Protein AF-A0A316BQP1-F1 (afdb_monomer)

Foldseek 3Di:
DDDPDDDDDDDDDPVVVVVLVVVCVVVVHDSVVSVVVVVVVVCVVVPPPPPDPDPPPPDDDDDDDDDDDDDDD

Mean predicted aligned error: 13.84 Å

InterPro domains:
  IPR005569 Arc-like DNA binding domain [PF03869] (2-41)
  IPR010985 Ribbon-helix-helix [SSF47598] (3-51)
  IPR013321 Arc-type ribbon-helix-helix [G3DSA:1.10.1220.10] (1-47)

pLDDT: mean 74.02, std 18.74, range [41.41, 94.5]

Radius of gyration: 19.79 Å; Cα contacts (8 Å, |Δi|>4): 14; chains: 1; bounding box: 34×50×46 Å

Sequence (73 aa):
MSRTDPQISLRVPPDVKKWLSQQASRNMRSLNAEVVMAIKEKMATTGLEFGDADPAEAGDHNTHKESCSAAST

Structure (mmCIF, N/CA/C/O backbone):
data_AF-A0A316BQP1-F1
#
_entry.id   AF-A0A316BQP1-F1
#
loop_
_atom_site.group_PDB
_atom_site.id
_atom_site.type_symbol
_atom_site.label_atom_id
_atom_site.label_alt_id
_atom_site.label_comp_id
_atom_site.label_asym_id
_atom_site.label_entity_id
_atom_site.label_seq_id
_atom_site.pdbx_PDB_ins_code
_atom_site.Cartn_x
_atom_site.Cartn_y
_atom_site.Cartn_z
_atom_site.occupancy
_atom_site.B_iso_or_equiv
_atom_site.auth_seq_id
_atom_site.auth_comp_id
_atom_site.auth_asym_id
_atom_site.auth_atom_id
_atom_site.pdbx_PDB_model_num
ATOM 1 N N . MET A 1 1 ? 6.356 -5.189 -22.828 1.00 46.81 1 MET A N 1
ATOM 2 C CA . MET A 1 1 ? 7.359 -4.377 -22.108 1.00 46.81 1 MET A CA 1
ATOM 3 C C . MET A 1 1 ? 7.528 -4.987 -20.731 1.00 46.81 1 MET A C 1
ATOM 5 O O . MET A 1 1 ? 6.634 -4.853 -19.904 1.00 46.81 1 MET A O 1
ATOM 9 N N 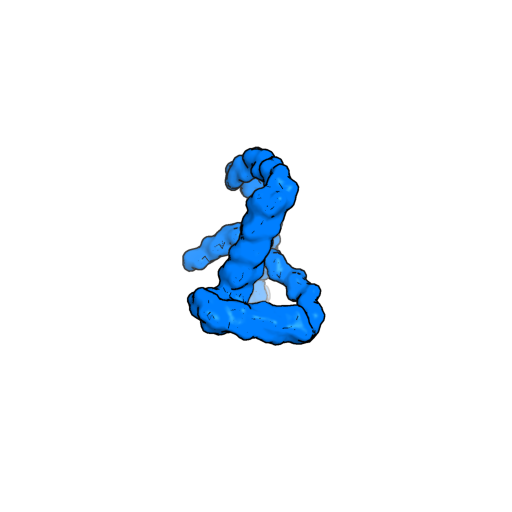. SER A 1 2 ? 8.592 -5.759 -20.540 1.00 51.00 2 SER A N 1
ATOM 10 C CA . SER A 1 2 ? 8.830 -6.522 -19.314 1.00 51.00 2 SER A CA 1
ATOM 11 C C . SER A 1 2 ? 9.513 -5.612 -18.297 1.00 51.00 2 SER A C 1
ATOM 13 O O . SER A 1 2 ? 10.567 -5.056 -18.592 1.00 51.00 2 SER A O 1
ATOM 15 N N . ARG A 1 3 ? 8.901 -5.406 -17.127 1.00 65.44 3 ARG A N 1
ATOM 16 C CA . ARG A 1 3 ? 9.610 -4.800 -15.994 1.00 65.44 3 ARG A CA 1
ATOM 17 C C . ARG A 1 3 ? 10.678 -5.788 -15.523 1.00 65.44 3 ARG A C 1
ATOM 19 O O . ARG A 1 3 ? 10.341 -6.931 -15.238 1.00 65.44 3 ARG A O 1
ATOM 26 N N . THR A 1 4 ? 11.925 -5.332 -15.454 1.00 75.62 4 THR A N 1
ATOM 27 C CA . THR A 1 4 ? 13.080 -6.075 -14.910 1.00 75.62 4 THR A CA 1
ATOM 28 C C . THR A 1 4 ? 13.125 -6.039 -13.375 1.00 75.62 4 THR A C 1
ATOM 30 O O . THR A 1 4 ? 13.949 -6.707 -12.762 1.00 75.62 4 THR A O 1
ATOM 33 N N . ASP A 1 5 ? 12.230 -5.285 -12.728 1.00 79.06 5 ASP A N 1
ATOM 34 C CA . ASP A 1 5 ? 12.205 -5.171 -11.2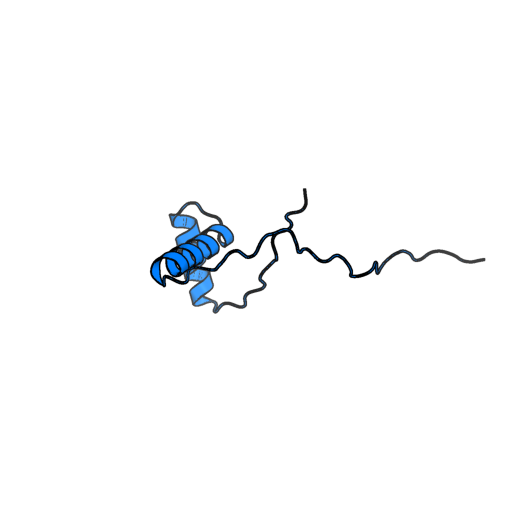71 1.00 79.06 5 ASP A CA 1
ATOM 35 C C . ASP A 1 5 ? 11.930 -6.532 -10.588 1.00 79.06 5 ASP A C 1
ATOM 37 O O . ASP A 1 5 ? 10.955 -7.209 -10.942 1.00 79.06 5 ASP A O 1
ATOM 41 N N . PRO A 1 6 ? 12.727 -6.931 -9.576 1.00 81.56 6 PRO A N 1
ATOM 42 C CA . PRO A 1 6 ? 12.505 -8.173 -8.845 1.00 81.56 6 PRO A CA 1
ATOM 43 C C . PRO A 1 6 ? 11.164 -8.142 -8.096 1.00 81.56 6 PRO A C 1
ATOM 45 O O . PRO A 1 6 ? 10.848 -7.197 -7.368 1.00 81.56 6 PRO A O 1
ATOM 48 N N . GLN A 1 7 ? 10.359 -9.197 -8.254 1.00 83.69 7 GLN A N 1
ATOM 49 C CA . GLN A 1 7 ? 9.065 -9.316 -7.582 1.00 83.69 7 GLN A CA 1
ATOM 50 C C . GLN A 1 7 ? 9.228 -9.850 -6.154 1.00 83.69 7 GLN A C 1
ATOM 52 O O . GLN A 1 7 ? 9.788 -10.921 -5.932 1.00 83.69 7 GLN A O 1
ATOM 57 N N . ILE A 1 8 ? 8.633 -9.154 -5.184 1.00 81.62 8 ILE A N 1
ATOM 58 C CA . ILE A 1 8 ? 8.591 -9.590 -3.784 1.00 81.62 8 ILE A CA 1
ATOM 59 C C . ILE A 1 8 ? 7.230 -10.237 -3.500 1.00 81.62 8 ILE A C 1
ATOM 61 O O . ILE A 1 8 ? 6.189 -9.582 -3.573 1.00 81.62 8 ILE A O 1
ATOM 65 N N . SER A 1 9 ? 7.221 -11.526 -3.147 1.00 80.50 9 SER A N 1
ATOM 66 C CA . SER A 1 9 ? 6.010 -12.226 -2.691 1.00 80.50 9 SER A CA 1
ATOM 67 C C . SER A 1 9 ? 5.916 -12.175 -1.167 1.00 80.50 9 SER A C 1
ATOM 69 O O . SER A 1 9 ? 6.435 -13.041 -0.467 1.00 80.50 9 SER A O 1
ATOM 71 N N . LEU A 1 10 ? 5.263 -11.137 -0.637 1.00 84.06 10 LEU A N 1
ATOM 72 C CA . LEU A 1 10 ? 5.109 -10.947 0.806 1.00 84.06 10 LEU A CA 1
ATOM 73 C C . LEU A 1 10 ? 3.805 -11.574 1.315 1.00 84.06 10 LEU A C 1
ATOM 75 O O . LEU A 1 10 ? 2.717 -11.311 0.796 1.00 84.06 10 LEU A O 1
ATOM 79 N N . ARG A 1 11 ? 3.899 -12.382 2.374 1.00 89.44 11 ARG A N 1
ATOM 80 C CA . ARG A 1 11 ? 2.735 -12.809 3.159 1.00 89.44 11 ARG A CA 1
ATOM 81 C C . ARG A 1 11 ? 2.502 -11.779 4.255 1.00 89.44 11 ARG A C 1
ATOM 83 O O . ARG A 1 11 ? 3.345 -11.604 5.126 1.00 89.44 11 ARG A O 1
ATOM 90 N N . VAL A 1 12 ? 1.363 -11.098 4.192 1.00 86.69 12 VAL A N 1
ATOM 91 C CA . VAL A 1 12 ? 0.968 -10.098 5.188 1.00 86.69 12 VAL A CA 1
ATOM 92 C C . VAL A 1 12 ? -0.256 -10.568 5.971 1.00 86.69 12 VAL A C 1
ATOM 94 O O . VAL A 1 12 ? -1.147 -11.188 5.380 1.00 86.69 12 VAL A O 1
ATOM 97 N N . PRO A 1 13 ? -0.331 -10.249 7.274 1.00 94.00 13 PRO A N 1
ATOM 98 C CA . PRO A 1 13 ? -1.547 -10.411 8.057 1.00 94.00 13 PRO A CA 1
ATOM 99 C C . PRO A 1 13 ? -2.758 -9.689 7.423 1.00 94.00 13 PRO A C 1
ATOM 101 O O . PRO A 1 13 ? -2.597 -8.671 6.731 1.00 94.00 13 PRO A O 1
ATOM 104 N N . PRO A 1 14 ? -3.984 -10.210 7.614 1.00 90.88 14 PRO A N 1
ATOM 105 C CA . PRO A 1 14 ? -5.182 -9.696 6.946 1.00 90.88 14 PRO A CA 1
ATOM 106 C C . PRO A 1 14 ? -5.561 -8.272 7.384 1.00 90.88 14 PRO A C 1
ATOM 108 O O . PRO A 1 14 ? -6.048 -7.479 6.576 1.00 90.88 14 PRO A O 1
ATOM 111 N N . ASP A 1 15 ? -5.307 -7.931 8.642 1.00 93.00 15 ASP A N 1
ATOM 112 C CA . ASP A 1 15 ? -5.467 -6.601 9.228 1.00 93.00 15 ASP A CA 1
ATOM 113 C C . ASP A 1 15 ? -4.545 -5.575 8.553 1.00 93.00 15 ASP A C 1
ATOM 115 O O . ASP A 1 15 ? -5.015 -4.532 8.085 1.00 93.00 15 ASP A O 1
ATOM 119 N N . VAL A 1 16 ? -3.265 -5.918 8.386 1.00 91.38 16 VAL A N 1
ATOM 120 C CA . VAL A 1 16 ? -2.268 -5.062 7.726 1.00 91.38 16 VAL A CA 1
ATOM 121 C C . VAL A 1 16 ? -2.658 -4.803 6.272 1.00 91.38 16 VAL A C 1
ATOM 123 O O . VAL A 1 16 ? -2.647 -3.659 5.815 1.00 91.38 16 VAL A O 1
ATOM 126 N N . LYS A 1 17 ? -3.089 -5.841 5.542 1.00 90.75 17 LYS A N 1
ATOM 127 C CA . LYS A 1 17 ? -3.554 -5.695 4.153 1.00 90.75 17 LYS A CA 1
ATOM 128 C C . LYS A 1 17 ? -4.755 -4.754 4.044 1.00 90.75 17 LYS A C 1
ATOM 130 O O . LYS A 1 17 ? -4.823 -3.940 3.118 1.00 90.75 17 LYS A O 1
ATOM 135 N N . LYS A 1 18 ? -5.707 -4.855 4.977 1.00 93.12 18 LYS A N 1
ATOM 136 C CA . LYS A 1 18 ? -6.906 -4.009 5.005 1.00 93.12 18 LYS A CA 1
ATOM 137 C C . LYS A 1 18 ? -6.558 -2.550 5.289 1.00 93.12 18 LYS A C 1
ATOM 139 O O . LYS A 1 18 ? -7.120 -1.663 4.648 1.00 93.12 18 LYS A O 1
ATOM 144 N N . TRP A 1 19 ? -5.647 -2.298 6.225 1.00 93.81 19 TRP A N 1
ATOM 145 C CA . TRP A 1 19 ? -5.165 -0.948 6.515 1.00 93.81 19 TRP A CA 1
ATOM 146 C C . TRP A 1 19 ? -4.442 -0.344 5.306 1.00 93.81 19 TRP A C 1
ATOM 148 O O . TRP A 1 19 ? -4.794 0.746 4.859 1.00 93.81 19 TRP A O 1
ATOM 158 N N . LEU A 1 20 ? -3.518 -1.095 4.705 1.00 92.19 20 LEU A N 1
ATOM 159 C CA . LEU A 1 20 ? -2.733 -0.649 3.557 1.00 92.19 20 LEU A CA 1
ATOM 160 C C . LEU A 1 20 ? -3.607 -0.342 2.331 1.00 92.19 20 LEU A C 1
ATOM 162 O O . LEU A 1 20 ? -3.379 0.642 1.636 1.00 92.19 20 LEU A O 1
ATOM 166 N N . SER A 1 21 ? -4.651 -1.143 2.095 1.00 91.12 21 SER A N 1
ATOM 167 C CA . SER A 1 21 ? -5.609 -0.894 1.008 1.00 91.12 21 SER A CA 1
ATOM 168 C C . SER A 1 21 ? -6.354 0.430 1.200 1.00 91.12 21 SER A C 1
ATOM 170 O O . SER A 1 21 ? -6.531 1.178 0.245 1.00 91.12 21 SER A O 1
ATOM 172 N N . GLN A 1 22 ? -6.743 0.758 2.437 1.00 94.25 22 GLN A N 1
ATOM 173 C CA . GLN A 1 22 ? -7.385 2.040 2.739 1.00 94.25 22 GLN A CA 1
ATOM 174 C C . GLN A 1 22 ? -6.429 3.222 2.561 1.00 94.25 22 GLN A C 1
ATOM 176 O O . GLN A 1 22 ? -6.855 4.268 2.078 1.00 94.25 22 GLN A O 1
ATOM 181 N N . GLN A 1 23 ? -5.156 3.072 2.941 1.00 93.88 23 GLN A N 1
ATOM 182 C CA . GLN A 1 23 ? -4.140 4.109 2.723 1.00 93.88 23 GLN A CA 1
ATOM 183 C C . GLN A 1 23 ? -3.897 4.344 1.232 1.00 93.88 23 GLN A C 1
ATOM 185 O O . GLN A 1 23 ? -3.952 5.479 0.772 1.00 93.88 23 GLN A O 1
ATOM 190 N N . ALA A 1 24 ? -3.755 3.267 0.458 1.00 92.44 24 ALA A N 1
ATOM 191 C CA . ALA A 1 24 ? -3.608 3.339 -0.991 1.00 92.44 24 ALA A CA 1
ATOM 192 C C . ALA A 1 24 ? -4.789 4.081 -1.649 1.00 92.44 24 ALA A C 1
ATOM 194 O O . ALA A 1 24 ? -4.576 4.981 -2.461 1.00 92.44 24 ALA A O 1
ATOM 195 N N . SER A 1 25 ? -6.030 3.781 -1.240 1.00 92.88 25 SER A N 1
ATOM 196 C CA . SER A 1 25 ? -7.221 4.499 -1.718 1.00 92.88 25 SER A CA 1
ATOM 197 C C . SER A 1 25 ? -7.228 5.979 -1.327 1.00 92.88 25 SER A C 1
ATOM 199 O O . SER A 1 25 ? -7.570 6.814 -2.160 1.00 92.88 25 SER A O 1
ATOM 201 N N . ARG A 1 26 ? -6.835 6.324 -0.093 1.00 94.50 26 ARG A N 1
ATOM 202 C CA . ARG A 1 26 ? -6.748 7.723 0.367 1.00 94.50 26 ARG A CA 1
ATOM 203 C C . ARG A 1 26 ? -5.693 8.521 -0.397 1.00 94.50 26 ARG A C 1
ATOM 205 O O . ARG A 1 26 ? -5.938 9.667 -0.752 1.00 94.50 26 ARG A O 1
ATOM 212 N N . ASN A 1 27 ? -4.559 7.894 -0.691 1.00 91.88 27 ASN A N 1
ATOM 213 C CA . ASN A 1 27 ? -3.420 8.531 -1.347 1.00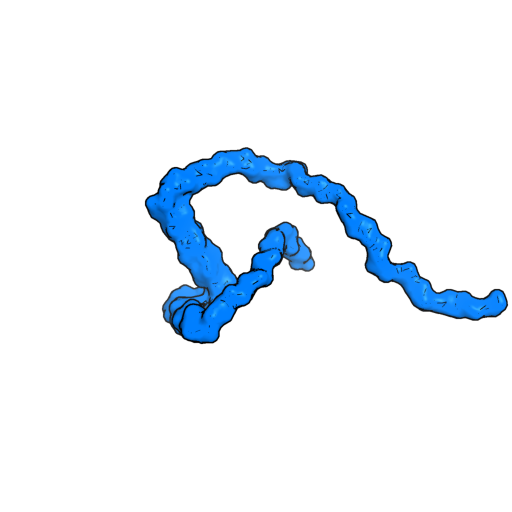 91.88 27 ASN A CA 1
ATOM 214 C C . ASN A 1 27 ? -3.500 8.477 -2.882 1.00 91.88 27 ASN A C 1
ATOM 216 O O . ASN A 1 27 ? -2.563 8.914 -3.549 1.00 91.88 27 ASN A O 1
ATOM 220 N N . MET A 1 28 ? -4.590 7.937 -3.449 1.00 91.38 28 MET A N 1
ATOM 221 C CA . MET A 1 28 ? -4.763 7.698 -4.891 1.00 91.38 28 MET A CA 1
ATOM 222 C C . MET A 1 28 ? -3.584 6.926 -5.511 1.00 91.38 28 MET A C 1
ATOM 224 O O . MET A 1 28 ? -3.142 7.199 -6.627 1.00 91.38 28 MET A O 1
ATOM 228 N N . ARG A 1 29 ? -3.051 5.953 -4.766 1.00 89.38 29 ARG A N 1
ATOM 229 C CA . ARG A 1 29 ? -1.906 5.125 -5.160 1.00 89.38 29 ARG A CA 1
ATOM 230 C C . ARG A 1 29 ? -2.319 3.670 -5.311 1.00 89.38 29 ARG A C 1
ATOM 232 O O . ARG A 1 29 ? -3.277 3.200 -4.704 1.00 89.38 29 ARG A O 1
ATOM 239 N N . SER A 1 30 ? -1.559 2.927 -6.112 1.00 91.62 30 SER A N 1
ATOM 240 C CA . SER A 1 30 ? -1.662 1.470 -6.097 1.00 91.62 30 SER A CA 1
ATOM 241 C C . SER A 1 30 ? -1.096 0.925 -4.786 1.00 91.62 30 SER A C 1
ATOM 243 O O . SER A 1 30 ? -0.204 1.523 -4.184 1.00 91.62 30 SER A O 1
ATOM 245 N N . LEU A 1 31 ? -1.574 -0.246 -4.363 1.00 88.88 31 LEU A N 1
ATOM 246 C CA . LEU A 1 31 ? -1.091 -0.901 -3.144 1.00 88.88 31 LEU A CA 1
ATOM 247 C C . LEU A 1 31 ? 0.430 -1.121 -3.183 1.00 88.88 31 LEU A C 1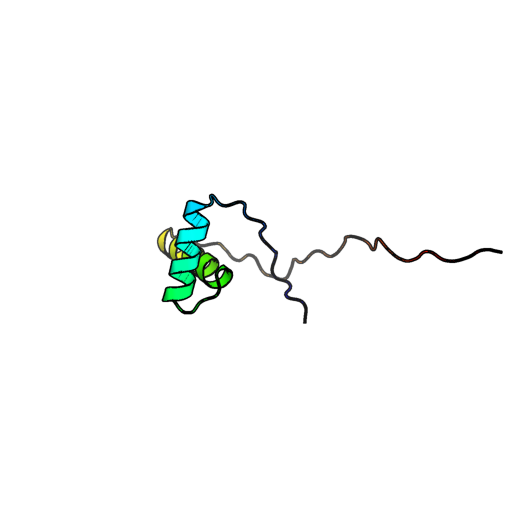
ATOM 249 O O . LEU A 1 31 ? 1.106 -0.910 -2.184 1.00 88.88 31 LEU A O 1
ATOM 253 N N . ASN A 1 32 ? 0.977 -1.463 -4.353 1.00 89.75 32 ASN A N 1
ATOM 254 C CA . ASN A 1 32 ? 2.420 -1.602 -4.538 1.00 89.75 32 ASN A CA 1
ATOM 255 C C . ASN A 1 32 ? 3.160 -0.263 -4.382 1.00 89.75 32 ASN A C 1
ATOM 257 O O . ASN A 1 32 ? 4.175 -0.200 -3.698 1.00 89.75 32 ASN A O 1
ATOM 261 N N . ALA A 1 33 ? 2.645 0.815 -4.984 1.00 88.31 33 ALA A N 1
ATOM 262 C CA . ALA A 1 33 ? 3.257 2.137 -4.862 1.00 88.31 33 ALA A CA 1
ATOM 263 C C . ALA A 1 33 ? 3.255 2.632 -3.409 1.00 88.31 33 ALA A C 1
ATOM 265 O O . ALA A 1 33 ? 4.237 3.219 -2.969 1.00 88.31 33 ALA A O 1
ATOM 266 N N . GLU A 1 34 ? 2.194 2.349 -2.654 1.00 92.19 34 GLU A N 1
ATOM 267 C CA . GLU A 1 34 ? 2.111 2.724 -1.243 1.00 92.19 34 GLU A CA 1
ATOM 268 C C . GLU A 1 34 ? 3.135 1.971 -0.383 1.00 92.19 34 GLU A C 1
ATOM 270 O O . GLU A 1 34 ? 3.836 2.587 0.417 1.00 92.19 34 GLU A O 1
ATOM 275 N N . VAL A 1 35 ? 3.299 0.661 -0.603 1.00 91.69 35 VAL A N 1
ATOM 276 C CA . VAL A 1 35 ? 4.330 -0.139 0.085 1.00 91.69 35 VAL A CA 1
ATOM 277 C C . VAL A 1 35 ? 5.726 0.388 -0.220 1.00 91.69 35 VAL A C 1
ATOM 279 O O . VAL A 1 35 ? 6.526 0.575 0.693 1.00 91.69 35 VAL A O 1
ATOM 282 N N . VAL A 1 36 ? 6.017 0.664 -1.491 1.00 90.25 36 VAL A N 1
ATOM 283 C CA . VAL A 1 36 ? 7.324 1.189 -1.901 1.00 90.25 36 VAL A CA 1
ATOM 284 C C . VAL A 1 36 ? 7.593 2.550 -1.260 1.00 90.25 36 VAL A C 1
ATOM 286 O O . VAL A 1 36 ? 8.702 2.779 -0.785 1.00 90.25 36 VAL A O 1
ATOM 289 N N . MET A 1 37 ? 6.601 3.443 -1.206 1.00 91.06 37 MET A N 1
ATOM 290 C CA . MET A 1 37 ? 6.762 4.757 -0.574 1.00 91.06 37 MET A CA 1
ATOM 291 C C . MET A 1 37 ? 6.999 4.643 0.932 1.00 91.06 37 MET A C 1
ATOM 293 O O . MET A 1 37 ? 7.932 5.265 1.430 1.00 91.06 37 MET A O 1
ATOM 297 N N . ALA A 1 38 ? 6.237 3.800 1.635 1.00 90.19 38 ALA A N 1
ATOM 298 C CA . ALA A 1 38 ? 6.436 3.564 3.064 1.00 90.19 38 ALA A CA 1
ATOM 299 C C . ALA A 1 38 ? 7.838 3.001 3.359 1.00 90.19 38 ALA A C 1
ATOM 301 O O . ALA A 1 38 ? 8.497 3.424 4.307 1.00 90.19 38 ALA A O 1
ATOM 302 N N . ILE A 1 39 ? 8.332 2.079 2.525 1.00 90.19 39 ILE A N 1
ATOM 303 C CA . ILE A 1 39 ? 9.690 1.538 2.657 1.00 90.19 39 ILE A CA 1
ATOM 304 C C . ILE A 1 39 ? 10.736 2.629 2.394 1.00 90.19 39 ILE A C 1
ATOM 306 O O . ILE A 1 39 ? 11.657 2.774 3.192 1.00 90.19 39 ILE A O 1
ATOM 310 N N . LYS A 1 40 ? 10.584 3.431 1.331 1.00 89.56 40 LYS A N 1
ATOM 311 C CA . LYS A 1 40 ? 11.508 4.534 1.002 1.00 89.56 40 LYS A CA 1
ATOM 312 C C . LYS A 1 40 ? 11.571 5.595 2.099 1.00 89.56 40 LYS A C 1
ATOM 314 O O . LYS A 1 40 ? 12.654 6.054 2.445 1.00 89.56 40 LYS A O 1
ATOM 319 N N . GLU A 1 41 ? 10.430 5.955 2.675 1.00 91.50 41 GLU A N 1
ATOM 320 C CA . GLU A 1 41 ? 10.353 6.892 3.798 1.00 91.50 41 GLU A CA 1
ATOM 321 C C . GLU A 1 41 ? 11.071 6.337 5.036 1.00 91.50 41 GLU A C 1
ATOM 323 O O . GLU A 1 41 ? 11.860 7.034 5.681 1.00 91.50 41 GLU A O 1
ATOM 328 N N . LYS A 1 42 ? 10.872 5.048 5.336 1.00 8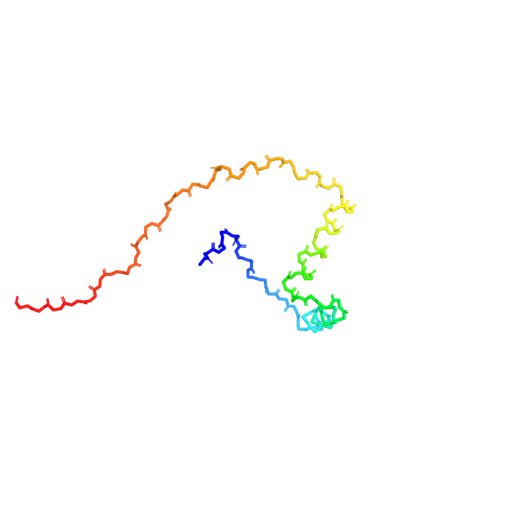9.56 42 LYS A N 1
ATOM 329 C CA . LYS A 1 42 ? 11.584 4.368 6.424 1.00 89.56 42 LYS A CA 1
ATOM 330 C C . LYS A 1 42 ? 13.085 4.273 6.158 1.00 89.56 42 LYS A C 1
ATOM 332 O O . LYS A 1 42 ? 13.852 4.467 7.097 1.00 89.56 42 LYS A O 1
ATOM 337 N N . MET A 1 43 ? 13.506 4.020 4.918 1.00 87.69 43 MET A N 1
ATOM 338 C CA . MET A 1 43 ? 14.918 4.011 4.515 1.00 87.69 43 MET A CA 1
ATOM 339 C C . MET A 1 43 ? 15.563 5.378 4.755 1.00 87.69 43 MET A C 1
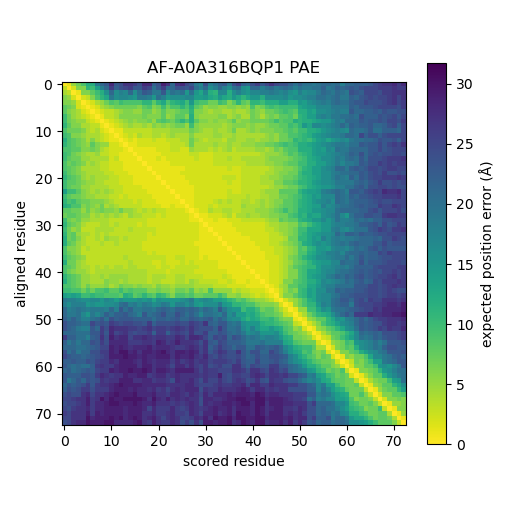ATOM 341 O O . MET A 1 43 ? 16.568 5.452 5.457 1.00 87.69 43 MET A O 1
ATOM 345 N N . ALA A 1 44 ? 14.926 6.453 4.277 1.00 87.81 44 ALA A N 1
ATOM 346 C CA . ALA A 1 44 ? 15.389 7.824 4.486 1.00 87.81 44 ALA A CA 1
ATOM 347 C C . ALA A 1 44 ? 15.481 8.187 5.978 1.00 87.81 44 ALA A C 1
ATOM 349 O O . ALA A 1 44 ? 16.436 8.823 6.408 1.00 87.81 44 ALA A O 1
ATOM 350 N N . THR A 1 45 ? 14.515 7.736 6.784 1.00 86.44 45 THR A N 1
ATOM 351 C CA . THR A 1 45 ? 14.490 8.001 8.232 1.00 86.44 45 THR A CA 1
ATOM 352 C C . THR A 1 45 ? 15.557 7.211 8.997 1.00 86.44 45 THR A C 1
ATOM 354 O O . THR A 1 45 ? 16.089 7.697 9.989 1.00 86.44 45 THR A O 1
ATOM 357 N N . THR A 1 46 ? 15.858 5.981 8.572 1.00 82.38 46 THR A N 1
ATOM 358 C CA . THR A 1 46 ? 16.775 5.080 9.298 1.00 82.38 46 THR A CA 1
ATOM 359 C C . THR A 1 46 ? 18.249 5.378 8.985 1.00 82.38 46 THR A C 1
ATOM 361 O O . THR A 1 46 ? 19.125 4.841 9.653 1.00 82.38 46 THR A O 1
ATOM 364 N N . GLY A 1 47 ? 18.546 6.247 8.010 1.00 67.06 47 GLY A N 1
ATOM 365 C CA . GLY A 1 47 ? 19.921 6.659 7.692 1.00 67.06 47 GLY A CA 1
ATOM 366 C C . GLY A 1 47 ? 20.808 5.518 7.187 1.00 67.06 47 GLY A C 1
ATOM 367 O O . GLY A 1 47 ? 22.031 5.605 7.263 1.00 67.06 47 GLY A O 1
ATOM 368 N N . LEU A 1 48 ? 20.206 4.431 6.695 1.00 61.34 48 LEU A N 1
ATOM 369 C CA . LEU A 1 48 ? 20.939 3.378 6.006 1.00 61.34 48 LEU A CA 1
ATOM 370 C C . LEU A 1 48 ? 21.239 3.883 4.597 1.00 61.34 48 LEU A C 1
ATOM 372 O O . LEU A 1 48 ? 20.434 3.718 3.682 1.00 61.34 48 LEU A O 1
ATOM 376 N N . GLU A 1 49 ? 22.389 4.535 4.464 1.00 53.38 49 GLU A N 1
ATOM 377 C CA . GLU A 1 49 ? 23.042 4.829 3.191 1.00 53.38 49 GLU A CA 1
ATOM 378 C C . GLU A 1 49 ? 23.327 3.477 2.521 1.00 53.38 49 GLU A C 1
ATOM 380 O O . GLU A 1 49 ? 24.325 2.809 2.800 1.00 53.38 49 GLU A O 1
ATOM 385 N N . PHE A 1 50 ? 22.377 2.993 1.721 1.00 53.97 50 PHE A N 1
ATOM 386 C CA . PHE A 1 50 ? 22.554 1.785 0.928 1.00 53.97 50 PHE A CA 1
ATOM 387 C C . PHE A 1 50 ? 23.555 2.137 -0.174 1.00 53.97 50 PHE A C 1
ATOM 389 O O . PHE A 1 50 ? 23.188 2.739 -1.181 1.00 53.97 50 PHE A O 1
ATOM 396 N N . GLY A 1 51 ? 24.828 1.844 0.096 1.00 53.25 51 GLY A N 1
ATOM 397 C CA . GLY A 1 51 ? 25.938 2.072 -0.817 1.00 53.25 51 GLY A CA 1
ATOM 398 C C . GLY A 1 51 ? 25.690 1.450 -2.187 1.00 53.25 51 GLY A C 1
ATOM 399 O O . GLY A 1 51 ? 25.042 0.410 -2.317 1.00 53.25 51 GLY A O 1
ATOM 400 N N . ASP A 1 52 ? 26.215 2.148 -3.180 1.00 51.47 52 ASP A N 1
ATOM 401 C CA . ASP A 1 52 ? 26.194 1.923 -4.619 1.00 51.47 52 ASP A CA 1
ATOM 402 C C . ASP A 1 52 ? 26.248 0.435 -5.020 1.00 51.47 52 ASP A C 1
ATOM 404 O O . ASP A 1 52 ? 27.315 -0.146 -5.214 1.00 51.47 52 ASP A O 1
ATOM 408 N N . ALA A 1 53 ? 25.086 -0.198 -5.185 1.00 50.62 53 ALA A N 1
ATOM 409 C CA . ALA A 1 53 ? 24.978 -1.427 -5.962 1.00 50.62 53 ALA A CA 1
ATOM 410 C C . ALA A 1 53 ? 24.685 -1.022 -7.408 1.00 50.62 53 ALA A C 1
ATOM 412 O O . ALA A 1 53 ? 23.539 -0.777 -7.793 1.00 50.62 53 ALA A O 1
ATOM 413 N N . ASP A 1 54 ? 25.766 -0.880 -8.166 1.00 51.62 54 ASP A N 1
ATOM 414 C CA . ASP A 1 54 ? 25.769 -0.636 -9.599 1.00 51.62 54 ASP A CA 1
ATOM 415 C C . ASP A 1 54 ? 24.846 -1.647 -10.324 1.00 51.62 54 ASP A C 1
ATOM 417 O O . ASP A 1 54 ? 24.989 -2.860 -10.134 1.00 51.62 54 ASP A O 1
ATOM 421 N N . PRO A 1 55 ? 23.866 -1.196 -11.130 1.00 58.06 55 PRO A N 1
ATOM 422 C CA . PRO A 1 55 ? 22.914 -2.078 -11.804 1.00 58.06 55 PRO A CA 1
ATOM 423 C C . PRO A 1 55 ? 23.521 -2.911 -12.954 1.00 58.06 55 PRO A C 1
ATOM 425 O O . PRO A 1 55 ? 22.760 -3.555 -13.679 1.00 58.06 55 PRO A O 1
ATOM 428 N N . ALA A 1 56 ? 24.846 -2.916 -13.156 1.00 57.22 56 ALA A N 1
ATOM 429 C CA . ALA A 1 56 ? 25.490 -3.653 -14.246 1.00 57.22 56 ALA A CA 1
ATOM 430 C C . ALA A 1 56 ? 25.702 -5.160 -13.994 1.00 57.22 56 ALA A C 1
ATOM 432 O O . ALA A 1 56 ? 25.859 -5.900 -14.961 1.00 57.22 56 AL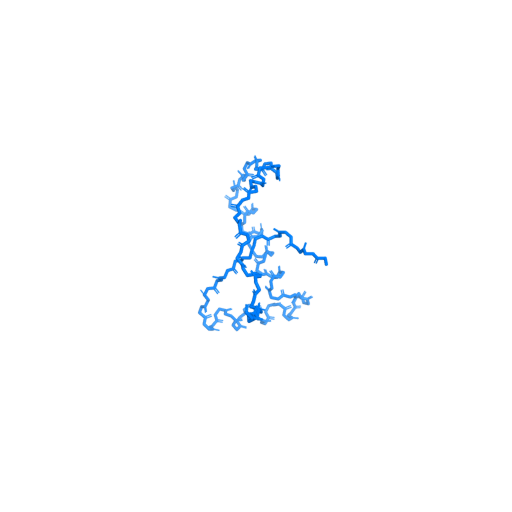A A O 1
ATOM 433 N N . GLU A 1 57 ? 25.645 -5.661 -12.756 1.00 50.41 57 GLU A N 1
ATOM 434 C CA . GLU A 1 57 ? 25.915 -7.085 -12.458 1.00 50.41 57 GLU A CA 1
ATOM 435 C C . GLU A 1 57 ? 24.643 -7.960 -12.510 1.00 50.41 57 GLU A C 1
ATOM 437 O O . GLU A 1 57 ? 24.380 -8.799 -11.645 1.00 50.41 57 GLU A O 1
ATOM 442 N N . ALA A 1 58 ? 23.818 -7.779 -13.546 1.00 51.62 58 ALA A N 1
ATOM 443 C CA . ALA A 1 58 ? 22.772 -8.738 -13.892 1.00 51.62 58 ALA A CA 1
ATOM 444 C C . ALA A 1 58 ? 23.413 -9.940 -14.604 1.00 51.62 58 ALA A C 1
ATOM 446 O O . ALA A 1 58 ? 23.429 -10.027 -15.831 1.00 51.62 58 ALA A O 1
ATOM 447 N N . GLY A 1 59 ? 23.968 -10.855 -13.806 1.00 44.59 59 GLY A N 1
ATOM 448 C CA . GLY A 1 59 ? 24.407 -12.169 -14.258 1.00 44.59 59 GLY A CA 1
ATOM 449 C C . GLY A 1 59 ? 23.253 -12.929 -14.912 1.00 44.59 59 GLY A C 1
ATOM 450 O O . GLY A 1 59 ? 22.266 -13.281 -14.264 1.00 44.59 59 GLY A O 1
ATOM 451 N N . ASP A 1 60 ? 23.399 -13.140 -16.216 1.00 49.88 60 ASP A N 1
ATOM 452 C CA . ASP A 1 60 ? 22.629 -14.065 -17.037 1.00 49.88 60 ASP A CA 1
ATOM 453 C C . ASP A 1 60 ? 22.737 -15.503 -16.477 1.00 49.88 60 ASP A C 1
ATOM 455 O O . ASP A 1 60 ? 23.631 -15.810 -15.690 1.00 49.88 60 ASP A O 1
ATOM 459 N N . HIS A 1 61 ? 21.849 -16.386 -16.948 1.00 56.91 61 HIS A N 1
ATOM 460 C CA . HIS A 1 61 ? 21.822 -17.849 -16.767 1.00 56.91 61 HIS A CA 1
ATOM 461 C C . HIS A 1 61 ? 20.812 -18.381 -15.733 1.00 56.91 61 HIS A C 1
ATOM 463 O O . HIS A 1 61 ? 21.152 -18.754 -14.614 1.00 56.91 61 HIS A O 1
ATOM 469 N N . ASN A 1 62 ? 19.578 -18.627 -16.191 1.00 54.91 62 ASN A N 1
ATOM 470 C CA . ASN A 1 62 ? 19.059 -19.992 -16.074 1.00 54.91 62 ASN A CA 1
ATOM 471 C C . ASN A 1 62 ? 18.067 -20.344 -17.198 1.00 54.91 62 ASN A C 1
ATOM 473 O O . ASN A 1 62 ? 16.873 -20.071 -17.129 1.00 54.91 62 ASN A O 1
ATOM 477 N N . THR A 1 63 ? 18.634 -20.946 -18.240 1.00 56.72 63 THR A N 1
ATOM 478 C CA . THR A 1 63 ? 18.166 -22.132 -18.969 1.00 56.72 63 THR A CA 1
ATOM 479 C C . THR A 1 63 ? 16.656 -22.362 -19.104 1.00 56.72 63 THR A C 1
ATOM 481 O O . THR A 1 63 ? 15.988 -22.920 -18.237 1.00 56.72 63 THR A O 1
ATOM 484 N N . HIS A 1 64 ? 16.186 -22.023 -20.304 1.00 47.78 64 HIS A N 1
ATOM 485 C CA . HIS A 1 64 ? 15.156 -22.689 -21.103 1.00 47.78 64 HIS A CA 1
ATOM 486 C C . HIS A 1 64 ? 14.683 -24.049 -20.549 1.00 47.78 64 HIS A C 1
ATOM 488 O O . HIS A 1 64 ? 15.319 -25.084 -20.753 1.00 47.78 64 HIS A O 1
ATOM 494 N N . LYS A 1 65 ? 13.504 -24.067 -19.929 1.00 52.19 65 LYS A N 1
ATOM 495 C CA . LYS A 1 65 ? 12.671 -25.266 -19.884 1.00 52.19 65 LYS A CA 1
ATOM 496 C C . LYS A 1 65 ? 11.334 -24.911 -20.522 1.00 52.19 65 LYS A C 1
ATOM 498 O O . LYS A 1 65 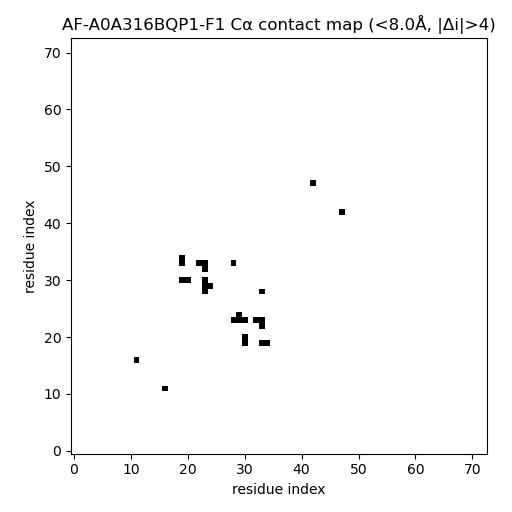? 10.779 -23.868 -20.209 1.00 52.19 65 LYS A O 1
ATOM 503 N N . GLU A 1 66 ? 10.871 -25.812 -21.385 1.00 50.69 66 GLU A N 1
ATOM 504 C CA . GLU A 1 66 ? 9.597 -25.812 -22.125 1.00 50.69 66 GLU A CA 1
ATOM 505 C C . GLU A 1 66 ? 9.659 -25.336 -23.583 1.00 50.69 66 GLU A C 1
ATOM 507 O O . GLU A 1 66 ? 9.288 -24.232 -23.963 1.00 50.69 66 GLU A O 1
ATOM 512 N N . SER A 1 67 ? 10.059 -26.277 -24.432 1.00 47.12 67 SER A N 1
A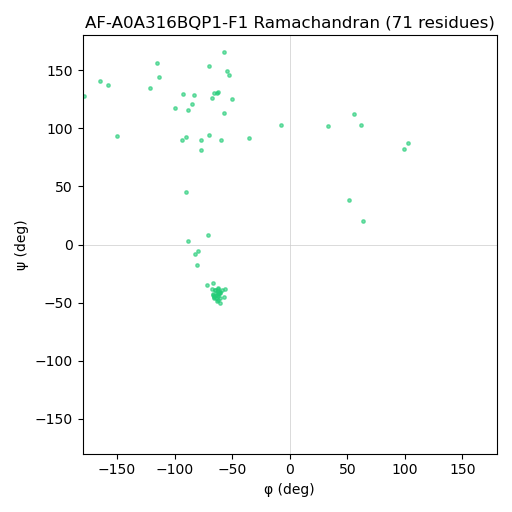TOM 513 C CA . SER A 1 67 ? 9.545 -26.501 -25.785 1.00 47.12 67 SER A CA 1
ATOM 514 C C . SER A 1 67 ? 9.881 -27.961 -26.103 1.00 47.12 67 SER A C 1
ATOM 516 O O . SER A 1 67 ? 10.961 -28.423 -25.764 1.00 47.12 67 SER A O 1
ATOM 518 N N . CYS A 1 68 ? 9.057 -28.801 -26.698 1.00 47.09 68 CYS A N 1
ATOM 519 C CA . CYS A 1 68 ? 7.679 -28.726 -27.122 1.00 47.09 68 CYS A CA 1
ATOM 520 C C . CYS A 1 68 ? 7.301 -30.196 -27.375 1.00 47.09 68 CYS A C 1
ATOM 522 O O . CYS A 1 68 ? 8.117 -30.979 -27.862 1.00 47.09 68 CYS A O 1
ATOM 524 N N . SER A 1 69 ? 6.087 -30.580 -27.011 1.00 48.62 69 SER A N 1
ATOM 525 C CA . SER A 1 69 ? 5.476 -31.841 -27.423 1.00 48.62 69 SER A CA 1
ATOM 526 C C . SER A 1 69 ? 5.237 -31.821 -28.941 1.00 48.62 69 SER A C 1
ATOM 528 O O . SER A 1 69 ? 4.644 -30.849 -29.398 1.00 48.62 69 SER A O 1
ATOM 530 N N . ALA A 1 70 ? 5.648 -32.846 -29.707 1.00 47.94 70 ALA A N 1
ATOM 531 C CA . ALA A 1 70 ? 4.959 -33.281 -30.941 1.00 47.94 70 ALA A CA 1
ATOM 532 C C . ALA A 1 70 ? 5.600 -34.507 -31.639 1.00 47.94 70 ALA A C 1
ATOM 534 O O . ALA A 1 70 ? 6.773 -34.473 -31.991 1.00 47.94 70 ALA A O 1
ATOM 535 N N . ALA A 1 71 ? 4.739 -35.504 -31.906 1.00 47.59 71 ALA A N 1
ATOM 536 C CA . ALA A 1 71 ? 4.672 -36.453 -33.040 1.00 47.59 71 ALA A CA 1
ATOM 537 C C . ALA A 1 71 ? 5.901 -37.338 -33.373 1.00 47.59 71 ALA A C 1
ATOM 539 O O . ALA A 1 71 ? 6.952 -36.853 -33.759 1.00 47.59 71 ALA A O 1
ATOM 540 N N . SER A 1 72 ? 5.845 -38.665 -33.185 1.00 41.41 72 SER A N 1
ATOM 541 C CA . SER A 1 72 ? 5.145 -39.670 -34.026 1.00 41.41 72 SER A CA 1
ATOM 542 C C . SER A 1 72 ? 5.661 -39.756 -35.467 1.00 41.41 72 SER A C 1
ATOM 544 O O . SER A 1 72 ? 5.269 -38.939 -36.296 1.00 41.41 72 SER A O 1
ATOM 546 N N . THR A 1 73 ? 6.465 -40.783 -35.763 1.00 54.78 73 THR A N 1
ATOM 547 C CA . THR A 1 73 ? 6.295 -41.800 -36.832 1.00 54.78 73 THR A CA 1
ATOM 548 C C . THR A 1 73 ? 7.497 -42.739 -36.811 1.00 54.78 73 THR A C 1
ATOM 550 O O . THR A 1 73 ? 8.633 -42.225 -36.733 1.00 54.78 73 THR A O 1
#

Nearest PDB structures (foldseek):
  6sbx-assembly1_C  TM=6.369E-01  e=1.404E-01  Myxococcus xanthus
  6gts-assembly1_C-2  TM=7.291E-01  e=8.988E-01  Escherichia coli
  2k5j-assembly1_A  TM=6.342E-01  e=2.868E+00  Shigella flexneri 5 str. 8401
  5x3t-assembly1_G  TM=7.252E-01  e=5.754E+00  Mycobacterium tuberculosis H37Rv
  8h2u-assembly1_H  TM=2.746E-01  e=9.711E-01  Chlamydomonas reinhardtii

Organism: Pseudaminobacter salicylatoxidans (NCBI:txid93369)

Secondary structure (DSSP, 8-state):
----SPPP-----HHHHHHHHHHHHHTT--HHHHHHHHHHHHHHHHT-------TT-----------------

Solvent-accessible surface area (backbone atoms only — not comparable to full-atom values): 5124 Å² total; per-residue (Å²): 136,83,78,85,72,85,84,82,89,79,89,70,59,72,67,58,53,54,52,46,49,53,50,10,63,74,68,76,41,51,60,66,56,42,54,52,48,54,50,52,52,48,41,67,73,66,66,66,78,78,72,88,75,69,86,78,80,72,77,78,86,82,78,93,78,92,83,77,93,80,82,90,135